Protein AF-A0AAP2GCD7-F1 (afdb_monomer)

Radius of gyration: 14.37 Å; Cα contacts (8 Å, |Δi|>4): 41; chains: 1; bounding box: 26×38×35 Å

Organism: NCBI:txid2782352

Solvent-accessible surface area (backbone atoms only — not comparable to full-atom values): 4435 Å² total; per-residue (Å²): 130,86,92,68,53,90,48,70,68,54,43,53,54,44,50,56,50,42,50,52,53,51,50,49,14,62,75,71,75,32,66,84,76,45,52,73,67,54,49,51,50,42,55,53,44,51,54,36,46,50,53,31,33,52,75,72,65,62,65,66,91,67,57,96,84,57,90,81,75,81,77,127

Structure (mmCIF, N/CA/C/O backbone):
data_AF-A0AAP2GCD7-F1
#
_entry.id   AF-A0AAP2GCD7-F1
#
loop_
_atom_site.group_PDB
_atom_site.id
_atom_site.type_symbol
_atom_site.label_atom_id
_atom_site.label_alt_id
_atom_site.label_comp_id
_atom_site.label_asym_id
_atom_site.label_entity_id
_atom_site.label_seq_id
_atom_site.pdbx_PDB_ins_code
_atom_site.Cartn_x
_atom_site.Cartn_y
_atom_site.Cartn_z
_atom_site.occupancy
_atom_site.B_iso_or_equiv
_atom_site.auth_seq_id
_atom_site.auth_comp_id
_atom_site.auth_asym_id
_atom_site.auth_atom_id
_atom_site.pdbx_PDB_model_num
ATOM 1 N N . MET A 1 1 ? 2.177 12.917 4.179 1.00 54.84 1 MET A N 1
ATOM 2 C CA . MET A 1 1 ? 1.680 11.543 3.948 1.00 54.84 1 MET A CA 1
ATOM 3 C C . MET A 1 1 ? 0.580 11.234 4.948 1.00 54.84 1 MET A C 1
ATOM 5 O O . MET A 1 1 ? 0.568 11.848 6.011 1.00 54.84 1 MET A O 1
ATOM 9 N N . LEU A 1 2 ? -0.354 10.349 4.589 1.00 65.69 2 LEU A N 1
ATOM 10 C CA . LEU A 1 2 ? -1.406 9.875 5.493 1.00 65.69 2 LEU A CA 1
ATOM 11 C C . LEU A 1 2 ? -0.747 9.172 6.692 1.00 65.69 2 LEU A C 1
ATOM 13 O O . LEU A 1 2 ? 0.093 8.303 6.489 1.00 65.69 2 LEU A O 1
ATOM 17 N N . ALA A 1 3 ? -1.093 9.552 7.922 1.00 81.44 3 ALA A N 1
ATOM 18 C CA . ALA A 1 3 ? -0.498 8.952 9.122 1.00 81.44 3 ALA A CA 1
ATOM 19 C C . ALA A 1 3 ? -1.188 7.642 9.547 1.00 81.44 3 ALA A C 1
ATOM 21 O O . ALA A 1 3 ? -0.594 6.837 10.255 1.00 81.44 3 ALA A O 1
ATOM 22 N N . LYS A 1 4 ? -2.455 7.455 9.155 1.00 89.31 4 LYS A N 1
ATOM 23 C CA . LYS A 1 4 ? -3.283 6.280 9.457 1.00 89.31 4 LYS A CA 1
ATOM 24 C C . LYS A 1 4 ? -4.448 6.177 8.473 1.00 89.31 4 LYS A C 1
ATOM 26 O O . LYS A 1 4 ? -4.882 7.207 7.963 1.00 89.31 4 LYS A O 1
ATOM 31 N N . ILE A 1 5 ? -4.976 4.970 8.287 1.00 92.94 5 ILE A N 1
ATOM 32 C CA . ILE A 1 5 ? -6.278 4.717 7.656 1.00 92.94 5 ILE A CA 1
ATOM 33 C C . ILE A 1 5 ? -7.316 4.620 8.779 1.00 92.94 5 ILE A C 1
ATOM 35 O O . ILE A 1 5 ? -7.189 3.788 9.674 1.00 92.94 5 ILE A O 1
ATOM 39 N N . GLY A 1 6 ? -8.295 5.522 8.790 1.00 91.44 6 GLY A N 1
ATOM 40 C CA . GLY A 1 6 ? -9.299 5.635 9.851 1.00 91.44 6 GLY A CA 1
ATOM 41 C C . GLY A 1 6 ? -10.670 5.069 9.492 1.00 91.44 6 GLY A C 1
ATOM 42 O O . GLY A 1 6 ? -11.512 4.918 10.374 1.00 91.44 6 GLY A O 1
ATOM 43 N N . ASN A 1 7 ? -10.921 4.787 8.214 1.00 93.50 7 ASN A N 1
ATOM 44 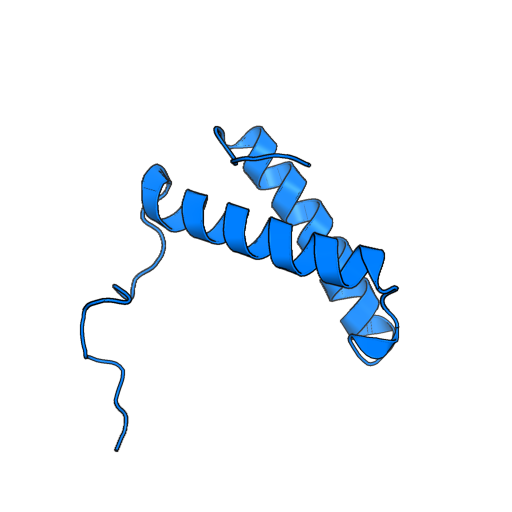C CA . ASN A 1 7 ? -12.215 4.318 7.731 1.00 93.50 7 ASN A CA 1
ATOM 45 C C . ASN A 1 7 ? -12.085 3.482 6.449 1.00 93.50 7 ASN A C 1
ATOM 47 O O . ASN A 1 7 ? -11.042 3.445 5.796 1.00 93.50 7 ASN A O 1
ATOM 51 N N . GLU A 1 8 ? -13.189 2.838 6.077 1.00 94.38 8 GLU A N 1
ATOM 52 C CA . GLU A 1 8 ? -13.260 1.934 4.929 1.00 94.38 8 GLU A CA 1
ATOM 53 C C . GLU A 1 8 ? -13.007 2.645 3.588 1.00 94.38 8 GLU A C 1
ATOM 55 O O . GLU A 1 8 ? -12.452 2.053 2.664 1.00 94.38 8 GLU A O 1
ATOM 60 N N . LEU A 1 9 ? -13.388 3.922 3.463 1.00 95.25 9 LEU A N 1
ATOM 61 C CA . LEU A 1 9 ? -13.166 4.688 2.235 1.00 95.25 9 LEU A CA 1
ATOM 62 C C . LEU A 1 9 ? -11.670 4.933 2.008 1.00 95.25 9 LEU A C 1
ATOM 64 O O . LEU A 1 9 ? -11.165 4.686 0.914 1.00 95.25 9 LEU A O 1
ATOM 68 N N . GLU A 1 10 ? -10.961 5.380 3.043 1.00 95.19 10 GLU A N 1
ATOM 69 C CA . GLU A 1 10 ? -9.507 5.556 3.018 1.00 95.19 10 GLU A CA 1
ATOM 70 C C . GLU A 1 10 ? -8.791 4.233 2.736 1.00 95.19 10 GLU A C 1
ATOM 72 O O . GLU A 1 10 ? -7.875 4.200 1.915 1.00 95.19 10 GLU A O 1
ATOM 77 N N . TYR A 1 11 ? -9.257 3.136 3.341 1.00 96.00 11 TYR A N 1
ATOM 78 C CA . TYR A 1 11 ? -8.734 1.795 3.088 1.00 96.00 11 TYR A CA 1
ATOM 79 C C . TYR A 1 11 ? -8.882 1.392 1.617 1.00 96.00 11 TYR A C 1
ATOM 81 O O . TYR A 1 11 ? -7.906 1.020 0.969 1.00 96.00 11 TYR A O 1
ATOM 89 N N . LYS A 1 12 ? -10.079 1.550 1.040 1.00 96.31 12 LYS A N 1
ATOM 90 C CA . LYS A 1 12 ? -10.342 1.242 -0.376 1.00 96.31 12 LYS A CA 1
ATOM 91 C C . LYS A 1 12 ? -9.484 2.075 -1.329 1.00 96.31 12 LYS A C 1
ATOM 93 O O . LYS A 1 12 ? -9.026 1.564 -2.351 1.00 96.31 12 LYS A O 1
ATOM 98 N N . LEU A 1 13 ? -9.256 3.350 -1.013 1.00 96.38 13 LEU A N 1
ATOM 99 C CA . LEU A 1 13 ? -8.384 4.219 -1.808 1.00 96.38 13 LEU A CA 1
ATOM 100 C C . LEU A 1 13 ? -6.910 3.796 -1.715 1.00 96.38 13 LEU A C 1
ATOM 102 O O . LEU A 1 13 ? -6.218 3.779 -2.738 1.00 96.38 13 LEU A O 1
ATOM 106 N N . ALA A 1 14 ? -6.446 3.419 -0.520 1.00 96.06 14 ALA A N 1
ATOM 107 C CA . ALA A 1 14 ? -5.109 2.868 -0.321 1.00 96.06 14 ALA A CA 1
ATOM 108 C C . ALA A 1 14 ? -4.928 1.569 -1.121 1.00 96.06 14 ALA A C 1
ATOM 110 O O . ALA A 1 14 ? -4.003 1.486 -1.926 1.00 96.06 14 ALA A O 1
ATOM 111 N N . MET A 1 15 ? -5.865 0.623 -1.001 1.00 97.00 15 MET A N 1
ATOM 112 C CA . MET A 1 15 ? -5.843 -0.650 -1.731 1.00 97.00 15 MET A CA 1
ATOM 113 C C . MET A 1 15 ? -5.835 -0.458 -3.245 1.00 97.00 15 MET A C 1
ATOM 115 O O . MET A 1 15 ? -5.009 -1.045 -3.931 1.00 97.00 15 MET A O 1
ATOM 119 N N . LYS A 1 16 ? -6.656 0.453 -3.780 1.00 98.00 16 LYS A N 1
ATOM 120 C CA . LYS A 1 16 ? -6.642 0.767 -5.217 1.00 98.00 16 LYS A CA 1
ATOM 121 C C . LYS A 1 16 ? -5.275 1.269 -5.696 1.00 98.00 16 LYS A C 1
ATOM 123 O O . LYS A 1 16 ? -4.860 0.984 -6.819 1.00 98.00 16 LYS A O 1
ATOM 128 N N . THR A 1 17 ? -4.587 2.045 -4.862 1.00 97.31 17 THR A N 1
ATOM 129 C CA . THR A 1 17 ? -3.256 2.574 -5.184 1.00 97.31 17 THR A CA 1
ATOM 130 C C . THR A 1 17 ? -2.198 1.471 -5.110 1.00 97.31 17 THR A C 1
ATOM 132 O O . THR A 1 17 ? -1.389 1.346 -6.029 1.00 97.31 17 THR A O 1
ATOM 135 N N . ILE A 1 18 ? -2.252 0.632 -4.070 1.00 97.94 18 ILE A N 1
ATOM 136 C CA . ILE A 1 18 ? -1.418 -0.571 -3.925 1.00 97.94 18 ILE A CA 1
ATOM 137 C C . ILE A 1 18 ? -1.578 -1.469 -5.156 1.00 97.94 18 ILE A C 1
ATOM 139 O O . ILE A 1 18 ? -0.585 -1.776 -5.814 1.00 97.94 18 ILE A O 1
ATOM 143 N N . ASP A 1 19 ? -2.813 -1.799 -5.533 1.00 98.00 19 ASP A N 1
ATOM 144 C CA . ASP A 1 19 ? -3.124 -2.628 -6.701 1.00 98.00 19 ASP A CA 1
ATOM 145 C C . ASP A 1 19 ? -2.555 -2.034 -7.990 1.00 98.00 19 ASP A C 1
ATOM 147 O O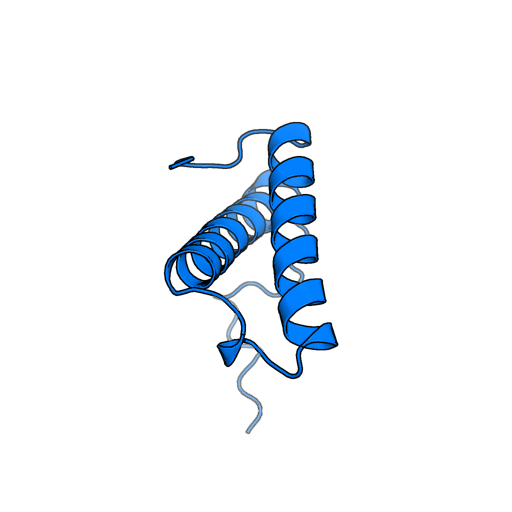 . ASP A 1 19 ? -2.010 -2.757 -8.823 1.00 98.00 19 ASP A O 1
ATOM 151 N N . SER A 1 20 ? -2.615 -0.710 -8.157 1.00 98.00 20 SER A N 1
ATOM 152 C CA . SER A 1 20 ? -2.027 -0.044 -9.321 1.00 98.00 20 SER A CA 1
ATOM 153 C C . SER A 1 20 ? -0.508 -0.235 -9.389 1.00 98.00 20 SER A C 1
ATOM 155 O O . SER A 1 20 ? 0.029 -0.489 -10.471 1.00 98.00 20 SER A O 1
ATOM 157 N N . PHE A 1 21 ? 0.201 -0.125 -8.263 1.00 98.00 21 PHE A N 1
ATOM 158 C CA . PHE A 1 21 ? 1.651 -0.335 -8.224 1.00 98.00 21 PHE A CA 1
ATOM 159 C C . PHE A 1 21 ? 2.029 -1.804 -8.398 1.00 98.00 21 PHE A C 1
ATOM 161 O O . PHE A 1 21 ? 2.967 -2.101 -9.139 1.00 98.00 21 PHE A O 1
ATOM 168 N N . LEU A 1 22 ? 1.285 -2.723 -7.779 1.00 97.81 22 LEU A N 1
AT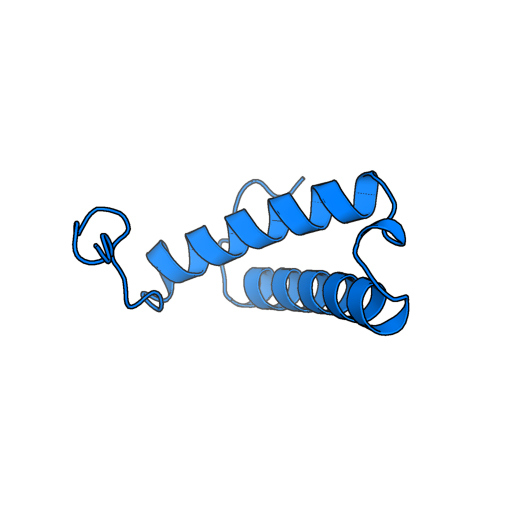OM 169 C CA . LEU A 1 22 ? 1.482 -4.160 -7.955 1.00 97.81 22 LEU A CA 1
ATOM 170 C C . LEU A 1 22 ? 1.239 -4.571 -9.406 1.00 97.81 22 LEU A C 1
ATOM 172 O O . LEU A 1 22 ? 2.070 -5.256 -9.993 1.00 97.81 22 LEU A O 1
ATOM 176 N N . ASN A 1 23 ? 0.161 -4.090 -10.026 1.00 98.00 23 ASN A N 1
ATOM 177 C CA . ASN A 1 23 ? -0.132 -4.378 -11.424 1.00 98.00 23 ASN A CA 1
ATOM 178 C C . ASN A 1 23 ? 0.952 -3.824 -12.359 1.00 98.00 23 ASN A C 1
ATOM 180 O O . ASN A 1 23 ? 1.384 -4.514 -13.284 1.00 98.00 23 ASN A O 1
ATOM 184 N N . LYS A 1 24 ? 1.445 -2.606 -12.096 1.00 97.12 24 LYS A N 1
ATOM 185 C CA . LYS A 1 24 ? 2.573 -2.029 -12.837 1.00 97.12 24 LYS A CA 1
ATOM 186 C C . LYS A 1 24 ? 3.827 -2.890 -12.692 1.00 97.12 24 LYS A C 1
ATOM 188 O O . LYS A 1 24 ? 4.444 -3.216 -13.701 1.00 97.12 24 LYS A O 1
ATOM 193 N N . ALA A 1 25 ? 4.184 -3.280 -11.469 1.00 97.06 25 ALA A N 1
ATOM 194 C CA . ALA A 1 25 ? 5.340 -4.130 -11.212 1.00 97.06 25 ALA A CA 1
ATOM 195 C C . ALA A 1 25 ? 5.200 -5.495 -11.902 1.00 97.06 25 ALA A C 1
ATOM 197 O O . ALA A 1 25 ? 6.118 -5.912 -12.599 1.00 97.06 25 ALA A O 1
ATOM 198 N N . THR A 1 26 ? 4.053 -6.164 -11.786 1.00 96.75 26 THR A N 1
ATOM 199 C CA . THR A 1 26 ? 3.807 -7.468 -12.421 1.00 96.75 26 THR A CA 1
ATOM 200 C C . THR A 1 26 ? 3.842 -7.373 -13.944 1.00 96.75 26 THR A C 1
ATOM 202 O O . THR A 1 26 ? 4.527 -8.162 -1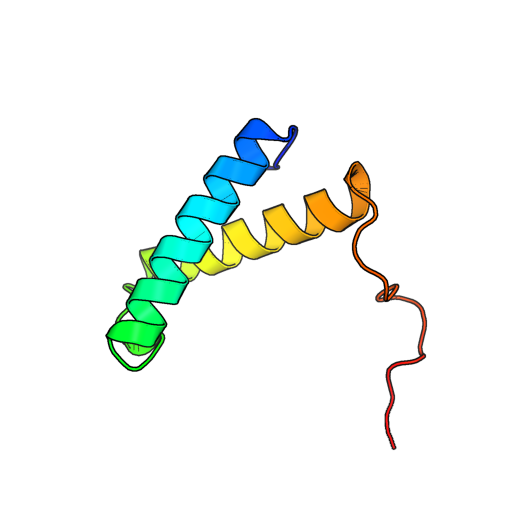4.588 1.00 96.75 26 THR A O 1
ATOM 205 N N . THR A 1 27 ? 3.164 -6.382 -14.530 1.00 96.94 27 THR A N 1
ATOM 206 C CA . THR A 1 27 ? 3.099 -6.213 -15.993 1.00 96.94 27 THR A CA 1
ATOM 207 C C . THR A 1 27 ? 4.452 -5.824 -16.582 1.00 96.94 27 THR A C 1
ATOM 209 O O . THR A 1 27 ? 4.803 -6.269 -17.671 1.00 96.94 27 THR A O 1
ATOM 212 N N . ALA A 1 28 ? 5.228 -5.003 -15.870 1.00 94.69 28 ALA A N 1
ATOM 213 C CA . ALA A 1 28 ? 6.539 -4.562 -16.330 1.00 94.69 28 ALA A CA 1
ATOM 214 C C . ALA A 1 28 ? 7.662 -5.578 -16.051 1.00 94.69 28 ALA A C 1
ATOM 216 O O . ALA A 1 28 ? 8.761 -5.393 -16.551 1.00 94.69 28 ALA A O 1
ATOM 217 N N . GLY A 1 29 ? 7.415 -6.655 -15.296 1.00 93.81 29 GLY A N 1
ATOM 218 C CA . GLY A 1 29 ? 8.424 -7.691 -15.021 1.00 93.81 29 GLY A CA 1
ATOM 219 C C . GLY A 1 29 ? 9.226 -7.490 -13.729 1.00 93.81 29 GLY A C 1
ATOM 220 O O . GLY A 1 29 ? 10.280 -8.095 -13.544 1.00 93.81 29 GLY A O 1
ATOM 221 N N . GLY A 1 30 ? 8.736 -6.662 -12.808 1.00 94.06 30 GLY A N 1
ATOM 222 C CA . GLY A 1 30 ? 9.189 -6.602 -11.421 1.00 94.06 30 GLY A CA 1
ATOM 223 C C . GLY A 1 30 ? 9.165 -5.200 -10.813 1.00 94.06 30 GLY A C 1
ATOM 224 O O . GLY A 1 30 ? 8.997 -4.185 -11.488 1.00 94.06 30 GLY A O 1
ATOM 225 N N . PHE A 1 31 ? 9.419 -5.126 -9.504 1.00 95.19 31 PHE A N 1
ATOM 226 C CA . PHE A 1 31 ? 9.428 -3.863 -8.754 1.00 95.19 31 PHE A CA 1
ATOM 227 C C . PHE A 1 31 ? 10.512 -2.876 -9.198 1.00 95.19 31 PHE A C 1
ATOM 229 O O . PHE A 1 31 ? 10.412 -1.692 -8.896 1.00 95.19 31 PHE A O 1
ATOM 236 N N . HIS A 1 32 ? 11.548 -3.313 -9.917 1.00 94.69 32 HIS A N 1
ATOM 237 C CA . HIS A 1 32 ? 12.585 -2.416 -10.433 1.00 94.69 32 HIS A CA 1
ATOM 238 C C . HIS A 1 32 ? 12.046 -1.390 -11.448 1.00 94.69 32 HIS A C 1
ATOM 240 O O . HIS A 1 32 ? 12.670 -0.349 -11.621 1.00 94.69 32 HIS A O 1
ATOM 246 N N . HIS A 1 33 ? 10.861 -1.634 -12.019 1.00 95.62 33 HIS A N 1
ATOM 247 C CA . HIS A 1 33 ? 10.127 -0.696 -12.874 1.00 95.62 33 HIS A CA 1
ATOM 248 C C . HIS A 1 33 ? 9.291 0.349 -12.119 1.00 95.62 33 HIS A C 1
ATOM 250 O O . HIS A 1 33 ? 8.711 1.240 -12.744 1.00 95.62 33 HIS A O 1
ATOM 256 N N . LEU A 1 34 ? 9.215 0.254 -10.791 1.00 96.94 34 LEU A N 1
ATOM 257 C CA . LEU A 1 34 ? 8.665 1.314 -9.955 1.00 96.94 34 LEU A CA 1
ATOM 258 C C . LEU A 1 34 ? 9.747 2.352 -9.647 1.00 96.94 34 LEU A C 1
ATOM 260 O O . LEU A 1 34 ? 10.899 1.999 -9.356 1.00 96.94 34 LEU A O 1
ATOM 264 N N . THR A 1 35 ? 9.371 3.629 -9.661 1.00 97.19 35 THR A N 1
ATOM 265 C CA . THR A 1 35 ? 10.243 4.702 -9.174 1.00 97.19 35 THR A CA 1
ATOM 266 C C . THR A 1 35 ? 10.504 4.528 -7.677 1.00 97.19 35 THR A C 1
ATOM 268 O O . THR A 1 35 ? 9.798 3.801 -6.974 1.00 97.19 35 THR A O 1
ATOM 271 N N . THR A 1 36 ? 11.531 5.197 -7.158 1.00 96.69 36 THR A N 1
ATOM 272 C CA . THR A 1 36 ? 11.8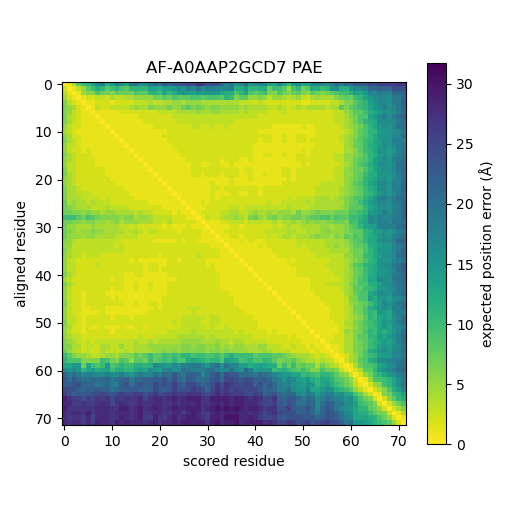05 5.198 -5.714 1.00 96.69 36 THR A CA 1
ATOM 273 C C . THR A 1 36 ? 10.604 5.707 -4.915 1.00 96.69 36 THR A C 1
ATOM 275 O O . THR A 1 36 ? 10.264 5.130 -3.889 1.00 96.69 36 THR A O 1
ATOM 278 N N . GLU A 1 37 ? 9.921 6.735 -5.414 1.00 96.44 37 GLU A N 1
ATOM 279 C CA . GLU A 1 37 ? 8.727 7.309 -4.784 1.00 96.44 37 GLU A CA 1
ATOM 2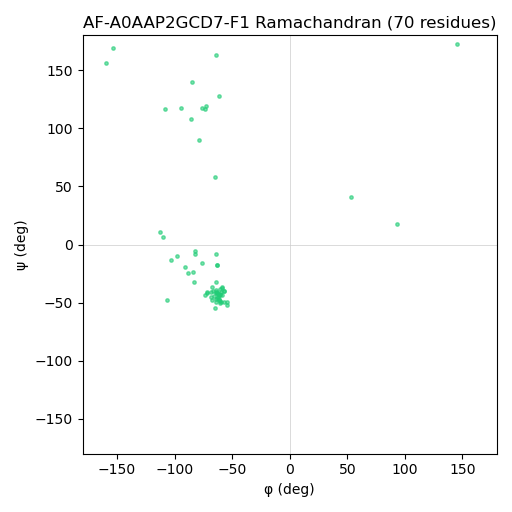80 C C . GLU A 1 37 ? 7.557 6.321 -4.771 1.00 96.44 37 GLU A C 1
ATOM 282 O O . GLU A 1 37 ? 6.917 6.150 -3.737 1.00 96.44 37 GLU A O 1
ATOM 287 N N . GLU A 1 38 ? 7.314 5.620 -5.884 1.00 96.75 38 GLU A N 1
ATOM 288 C CA . GLU A 1 38 ? 6.277 4.584 -5.974 1.00 96.75 38 GLU A CA 1
ATOM 289 C C . GLU A 1 38 ? 6.564 3.416 -5.025 1.00 96.75 38 GLU A C 1
ATOM 291 O O . GLU A 1 38 ? 5.652 2.930 -4.364 1.00 96.75 38 GLU A O 1
ATOM 296 N N . LYS A 1 39 ? 7.828 2.987 -4.902 1.00 96.88 39 LYS A N 1
ATOM 297 C CA . LYS A 1 39 ? 8.228 1.934 -3.951 1.00 96.88 39 LYS A CA 1
ATOM 298 C C . LYS A 1 39 ? 7.997 2.355 -2.506 1.00 96.88 39 LYS A C 1
ATOM 300 O O . LYS A 1 39 ? 7.457 1.570 -1.730 1.00 96.88 39 LYS A O 1
ATOM 305 N N . THR A 1 40 ? 8.395 3.576 -2.151 1.00 96.75 40 THR A N 1
ATOM 306 C CA . THR A 1 40 ? 8.174 4.125 -0.808 1.00 96.75 40 THR A CA 1
ATOM 307 C C . THR A 1 40 ? 6.682 4.210 -0.511 1.00 96.75 40 THR A C 1
ATOM 309 O O . THR A 1 40 ? 6.231 3.710 0.514 1.00 96.75 40 THR A O 1
ATOM 312 N N . MET A 1 41 ? 5.897 4.753 -1.444 1.00 96.19 41 MET A N 1
ATOM 313 C CA . MET A 1 41 ? 4.452 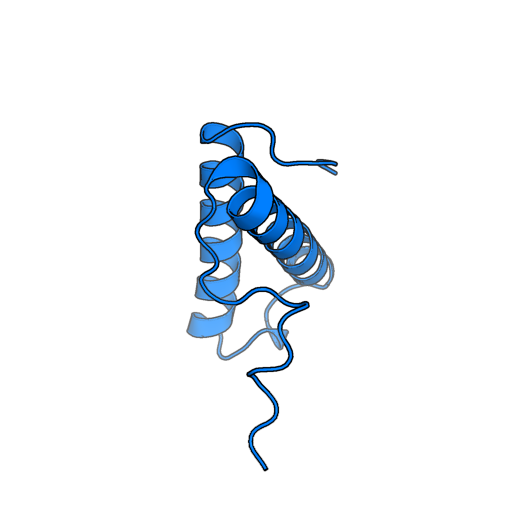4.875 -1.277 1.00 96.19 41 MET A CA 1
ATOM 314 C C . MET A 1 41 ? 3.763 3.512 -1.177 1.00 96.19 41 MET A C 1
ATOM 316 O O . MET A 1 41 ? 2.895 3.347 -0.326 1.00 96.19 41 MET A O 1
ATOM 320 N N . LEU A 1 42 ? 4.157 2.533 -1.998 1.00 96.88 42 LEU A N 1
ATOM 321 C CA . LEU A 1 42 ? 3.669 1.159 -1.900 1.00 96.88 42 LEU A CA 1
ATOM 322 C C . LEU A 1 42 ? 3.953 0.580 -0.509 1.00 96.88 42 LEU A C 1
ATOM 324 O O . LEU A 1 42 ? 3.042 0.074 0.133 1.00 96.88 42 LEU A O 1
ATOM 328 N N . GLY A 1 43 ? 5.191 0.698 -0.022 1.00 96.25 43 GLY A N 1
ATOM 329 C CA . GLY A 1 43 ? 5.568 0.200 1.300 1.00 96.25 43 GLY A CA 1
ATOM 330 C C . GLY A 1 43 ? 4.790 0.861 2.440 1.00 96.25 43 GLY A C 1
ATOM 331 O O . GLY A 1 43 ? 4.326 0.170 3.347 1.00 96.25 43 GLY A O 1
ATOM 332 N N . ASP A 1 44 ? 4.618 2.180 2.390 1.00 96.56 44 ASP A N 1
ATOM 333 C CA . ASP A 1 44 ? 3.895 2.926 3.421 1.00 96.56 44 ASP A CA 1
ATOM 334 C C . ASP A 1 44 ? 2.398 2.597 3.409 1.00 96.56 44 ASP A C 1
ATOM 336 O O . ASP A 1 44 ? 1.820 2.321 4.460 1.00 96.56 44 ASP A O 1
ATOM 340 N N . LEU A 1 45 ? 1.768 2.561 2.230 1.00 96.56 45 LEU A N 1
ATOM 341 C CA . LEU A 1 45 ? 0.354 2.210 2.107 1.00 96.56 45 LEU A CA 1
ATOM 342 C C . LEU A 1 45 ? 0.083 0.770 2.545 1.00 96.56 45 LEU A C 1
ATOM 344 O O . LEU A 1 45 ? -0.902 0.549 3.245 1.00 96.56 45 LEU A O 1
ATOM 348 N N . SER A 1 46 ? 0.955 -0.185 2.202 1.00 96.44 46 SER A N 1
ATOM 349 C CA . SER A 1 46 ? 0.800 -1.581 2.630 1.00 96.44 46 SER A CA 1
ATOM 350 C C . SER A 1 46 ? 0.822 -1.723 4.153 1.00 96.44 46 SER A C 1
ATOM 352 O O . SER A 1 46 ? -0.043 -2.392 4.707 1.00 96.44 46 SER A O 1
ATOM 354 N N . LYS A 1 47 ? 1.734 -1.031 4.853 1.00 95.44 47 LYS A N 1
ATOM 355 C CA . LYS A 1 47 ? 1.780 -1.041 6.331 1.00 95.44 47 LYS A CA 1
ATOM 356 C C . LYS A 1 47 ? 0.535 -0.418 6.959 1.00 95.44 47 LYS A C 1
ATOM 358 O O . LYS A 1 47 ? 0.041 -0.885 7.985 1.00 95.44 47 LYS A O 1
ATOM 363 N N . LEU A 1 48 ? 0.037 0.668 6.366 1.00 95.31 48 LEU A N 1
ATOM 364 C CA . LEU A 1 48 ? -1.179 1.332 6.833 1.00 95.31 48 LEU A CA 1
ATOM 365 C C . LEU A 1 48 ? -2.413 0.442 6.638 1.00 95.31 48 LEU A C 1
ATOM 367 O O . LEU A 1 48 ? -3.272 0.407 7.520 1.00 95.31 48 LEU A O 1
ATOM 371 N N . ALA A 1 49 ? -2.490 -0.264 5.507 1.00 94.69 49 ALA A N 1
ATOM 372 C CA . ALA A 1 49 ? -3.553 -1.216 5.203 1.00 94.69 49 ALA A CA 1
ATOM 373 C C . ALA A 1 49 ? -3.534 -2.397 6.181 1.00 94.69 49 ALA A C 1
ATOM 375 O O . ALA A 1 49 ? -4.551 -2.646 6.821 1.00 94.69 49 ALA A O 1
ATOM 376 N N . GLU A 1 50 ? -2.372 -3.018 6.395 1.00 92.94 50 GLU A N 1
ATOM 377 C CA . GLU A 1 50 ? -2.168 -4.088 7.383 1.00 92.94 50 GLU A CA 1
ATOM 378 C C . GLU A 1 50 ? -2.617 -3.647 8.785 1.00 92.94 50 GLU A C 1
ATOM 380 O O . GLU A 1 50 ? -3.451 -4.286 9.421 1.00 92.94 50 GLU A O 1
ATOM 385 N N . THR A 1 51 ? -2.167 -2.469 9.234 1.00 92.44 51 THR A N 1
ATOM 386 C CA . THR A 1 51 ? -2.557 -1.916 10.543 1.00 92.44 51 THR A CA 1
ATOM 387 C C . THR A 1 51 ? -4.075 -1.730 10.658 1.00 92.44 51 THR A C 1
ATOM 389 O O . THR A 1 51 ? -4.650 -1.915 11.735 1.00 92.44 51 THR A O 1
ATOM 392 N N . TYR A 1 52 ? -4.747 -1.326 9.578 1.00 93.12 52 TYR A N 1
ATOM 393 C CA . TYR A 1 52 ? -6.202 -1.175 9.562 1.00 93.12 52 TYR A CA 1
ATOM 394 C C . TYR A 1 52 ? -6.921 -2.530 9.567 1.00 93.12 52 TYR A C 1
ATOM 396 O O . TYR A 1 52 ? -7.902 -2.700 10.298 1.00 93.12 52 TYR A O 1
ATOM 404 N N . GLU A 1 53 ? -6.423 -3.495 8.797 1.00 92.62 53 GLU A N 1
ATOM 405 C CA . GLU A 1 53 ? -6.932 -4.866 8.739 1.00 92.62 53 GLU A CA 1
ATOM 406 C C . GLU A 1 53 ? -6.844 -5.561 10.098 1.00 92.62 53 GLU A C 1
ATOM 408 O O . GLU A 1 53 ? -7.828 -6.168 10.521 1.00 92.62 53 GLU A O 1
ATOM 413 N N . ASP A 1 54 ? -5.732 -5.398 10.815 1.00 89.69 54 ASP A N 1
ATOM 414 C CA . ASP A 1 54 ? -5.536 -5.928 12.167 1.00 89.69 54 ASP A CA 1
ATOM 415 C C . ASP A 1 54 ? -6.485 -5.280 13.179 1.00 89.69 54 ASP A C 1
ATOM 417 O O . ASP A 1 54 ? -7.236 -5.958 13.886 1.00 89.69 54 ASP A O 1
ATOM 421 N N . ASN A 1 55 ? -6.468 -3.94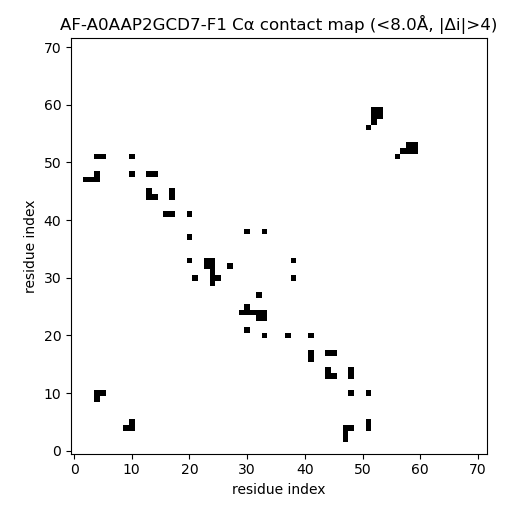7 13.258 1.00 89.38 55 ASN A N 1
ATOM 422 C CA . ASN A 1 55 ? -7.112 -3.232 14.361 1.00 89.38 55 ASN A CA 1
ATOM 423 C C . ASN A 1 55 ? -8.614 -3.015 14.158 1.00 89.38 55 ASN A C 1
ATOM 425 O O . ASN A 1 55 ? -9.365 -2.963 15.134 1.00 89.38 55 ASN A O 1
ATOM 429 N N . SER A 1 56 ? -9.054 -2.844 12.909 1.00 90.19 56 SER A N 1
ATOM 430 C CA . SER A 1 56 ? -10.439 -2.473 12.593 1.00 90.19 56 SER A CA 1
ATOM 431 C C . SER A 1 56 ? -11.231 -3.640 12.021 1.00 90.19 56 SER A C 1
ATOM 433 O O . SER A 1 56 ? -12.347 -3.892 12.474 1.00 90.19 56 SER A O 1
ATOM 435 N N . LEU A 1 57 ? -10.667 -4.356 11.044 1.00 87.44 57 LEU A N 1
ATOM 436 C CA . LEU A 1 57 ? -11.378 -5.436 10.354 1.00 87.44 57 LEU A CA 1
ATOM 437 C C . LEU A 1 57 ? -11.168 -6.809 11.011 1.00 87.44 57 LEU A C 1
ATOM 439 O O . LEU A 1 57 ? -11.988 -7.703 10.810 1.00 87.44 57 LEU A O 1
ATOM 443 N N . LYS A 1 58 ? -10.113 -6.961 11.825 1.00 86.12 58 LYS A N 1
ATOM 444 C CA . LYS A 1 58 ? -9.694 -8.212 12.480 1.00 86.12 58 LYS A CA 1
ATOM 445 C C . LYS A 1 58 ? -9.529 -9.363 11.481 1.00 86.12 58 LYS A C 1
ATOM 447 O O . LYS A 1 58 ? -9.970 -10.480 11.741 1.00 86.12 58 LYS A O 1
ATOM 452 N N . LEU A 1 59 ? -8.960 -9.063 10.312 1.00 80.38 5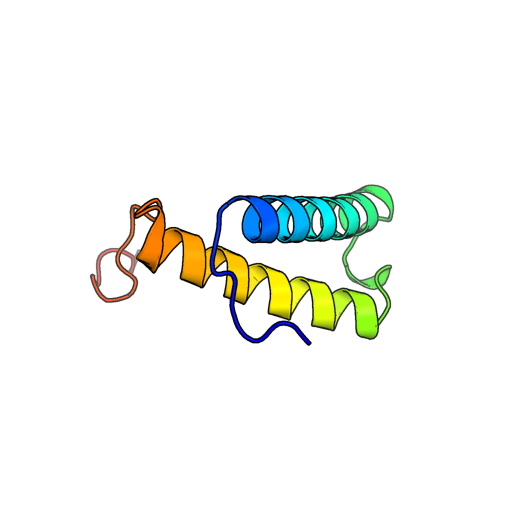9 LEU A N 1
ATOM 453 C CA . LEU A 1 59 ? -8.902 -9.999 9.184 1.00 80.38 59 LEU A CA 1
ATOM 454 C C . LEU A 1 59 ? -7.677 -10.912 9.192 1.00 80.38 59 LEU A C 1
ATOM 456 O O . LEU A 1 59 ? -7.746 -11.985 8.598 1.00 80.38 59 LEU A O 1
ATOM 460 N N . MET A 1 60 ? -6.577 -10.523 9.838 1.00 72.19 60 MET A N 1
ATOM 461 C CA . MET A 1 60 ? -5.363 -11.337 9.834 1.00 72.19 60 MET A CA 1
ATOM 462 C C . MET A 1 60 ? -5.537 -12.569 10.736 1.00 72.19 60 MET A C 1
ATOM 464 O O . MET A 1 60 ? -5.730 -12.433 11.946 1.00 72.19 60 MET A O 1
ATOM 468 N N . PRO A 1 61 ? -5.481 -13.791 10.170 1.00 64.81 61 PRO A N 1
ATOM 469 C CA . PRO A 1 61 ? -5.710 -15.021 10.925 1.00 64.81 61 PRO A CA 1
ATOM 470 C C . PRO A 1 61 ? -4.510 -15.412 11.798 1.00 64.81 61 PRO A C 1
ATOM 472 O O . PRO A 1 61 ? -4.646 -16.251 12.686 1.00 64.81 61 PRO A O 1
ATOM 475 N N . VAL A 1 62 ? -3.336 -14.826 11.548 1.00 60.16 62 VAL A N 1
ATOM 476 C CA . VAL A 1 62 ? -2.085 -15.109 12.254 1.00 60.16 62 VAL A CA 1
ATOM 477 C C . VAL A 1 62 ? -1.726 -13.936 13.152 1.00 60.16 62 VAL A C 1
ATOM 479 O O . VAL A 1 62 ? -1.470 -12.833 12.683 1.00 60.16 62 VAL A O 1
ATOM 482 N N . ASN A 1 63 ? -1.693 -14.182 14.460 1.00 58.47 63 ASN A N 1
ATOM 483 C CA . ASN A 1 63 ? -1.189 -13.212 15.420 1.00 58.47 63 ASN A CA 1
ATOM 484 C C . ASN A 1 63 ? 0.344 -13.167 15.266 1.00 58.47 63 ASN A C 1
ATOM 486 O O . ASN A 1 63 ? 0.995 -14.186 15.509 1.00 58.47 63 ASN A O 1
ATOM 490 N N . PRO A 1 64 ? 0.972 -12.033 14.916 1.00 56.84 64 PRO A N 1
ATOM 491 C CA . PRO A 1 64 ? 2.431 -11.967 14.786 1.00 56.84 64 PRO A CA 1
ATOM 492 C C . PRO A 1 64 ? 3.177 -12.213 16.117 1.00 56.84 64 PRO A C 1
ATOM 494 O O . PRO A 1 64 ? 4.395 -12.367 16.121 1.00 56.84 64 PRO A O 1
ATOM 497 N N . GLY A 1 65 ? 2.457 -12.291 17.248 1.00 53.06 65 GLY A N 1
ATOM 498 C CA . GLY A 1 65 ? 2.971 -12.724 18.554 1.00 53.06 65 GLY A CA 1
ATOM 499 C C . GLY A 1 65 ? 2.709 -14.193 18.925 1.00 53.06 65 GLY A C 1
ATOM 500 O O . GLY A 1 65 ? 3.268 -14.666 19.912 1.00 53.06 65 GLY A O 1
ATOM 501 N N . SER A 1 66 ? 1.884 -14.931 18.173 1.00 49.53 66 SER A N 1
ATOM 502 C CA . SER A 1 66 ? 1.751 -16.382 18.347 1.00 49.53 66 SER A CA 1
ATOM 503 C C . SER A 1 66 ? 2.839 -17.065 17.531 1.00 49.53 66 SER A C 1
ATOM 505 O O . SER A 1 66 ? 2.809 -17.083 16.303 1.00 49.53 66 SER A O 1
ATOM 507 N N . SER A 1 67 ? 3.826 -17.603 18.237 1.00 51.72 67 SER A N 1
ATOM 508 C CA . SER A 1 67 ? 4.933 -18.416 17.739 1.00 51.72 67 SER A CA 1
ATOM 509 C C . SER A 1 67 ? 4.468 -19.756 17.142 1.00 51.72 67 SER A C 1
ATOM 511 O O . SER A 1 67 ? 4.886 -20.813 17.597 1.00 51.72 67 SER A O 1
ATOM 513 N N . GLU A 1 68 ? 3.601 -19.726 16.130 1.00 51.59 68 GLU A N 1
ATOM 514 C CA . GLU A 1 68 ? 3.128 -20.909 15.389 1.00 51.59 68 GLU A CA 1
ATOM 515 C C . GLU A 1 68 ? 3.611 -20.928 13.927 1.00 51.59 68 GLU A C 1
ATOM 517 O O . GLU A 1 68 ? 3.182 -21.755 13.131 1.00 51.59 68 GLU A O 1
ATOM 522 N N . GLY A 1 69 ? 4.552 -20.045 13.570 1.00 50.84 69 GLY A N 1
ATOM 523 C CA . GLY A 1 69 ? 5.145 -19.969 12.230 1.00 50.84 69 GLY A CA 1
ATOM 524 C C . GLY A 1 69 ? 6.607 -20.415 12.112 1.00 50.84 69 GLY A C 1
ATOM 525 O O . GLY A 1 69 ? 7.190 -20.232 11.046 1.00 50.84 69 GLY A O 1
ATOM 526 N N . GLN A 1 70 ? 7.234 -20.969 13.160 1.00 40.03 70 GLN A N 1
ATOM 527 C CA . GLN A 1 70 ? 8.545 -21.616 12.997 1.00 40.03 70 GLN A CA 1
ATOM 528 C C . GLN A 1 70 ? 8.340 -23.005 12.396 1.00 40.03 70 GLN A C 1
ATOM 530 O O . GLN A 1 70 ? 8.151 -23.990 13.107 1.00 40.03 70 GLN A O 1
ATOM 535 N N . VAL A 1 71 ? 8.354 -23.066 11.067 1.00 44.59 71 VAL A N 1
ATOM 536 C CA . VAL A 1 71 ? 8.560 -24.323 10.352 1.00 44.59 71 VAL A CA 1
ATOM 537 C C . VAL A 1 71 ? 10.055 -24.639 10.440 1.00 44.59 71 VAL A C 1
ATOM 539 O O . VAL A 1 71 ? 10.883 -23.829 10.022 1.00 44.59 71 VAL A O 1
ATOM 542 N N . VAL A 1 72 ? 10.345 -25.768 11.087 1.00 38.81 72 VAL A N 1
ATOM 543 C CA . VAL A 1 72 ? 11.648 -26.446 11.204 1.00 38.81 72 VAL A CA 1
ATOM 544 C C . VAL A 1 72 ? 12.365 -26.643 9.873 1.00 38.81 72 VAL A C 1
ATOM 546 O O . VAL A 1 72 ? 11.673 -26.851 8.851 1.00 38.81 72 VAL A O 1
#

pLDDT: mean 86.16, std 17.22, range [38.81, 98.0]

Sequence (72 aa):
MLAKIGNELEYKLAMKTIDSFLNKATTAGGFHHLTTEEKTMLGDLSKLAETYEDNSLKLMPVNPGSSEGQVV

Foldseek 3Di:
DDPADDDPVSLVVLVVLLVVLVVQQVVVVHNVSPDPVSVVSNVVSVVRNVVCCVPPVVPDPDDPPPPPPPDD

Secondary structure (DSSP, 8-state):
------SHHHHHHHHHHHHHHHHHHHHHTSGGGS-HHHHHHHHHHHHHHHHHIIIII---SS-TTS------

Mean predicted aligned error: 7.45 Å